Protein AF-A0A956HMG6-F1 (afdb_monomer_lite)

Foldseek 3Di:
DCADPPDCAQLDLAHVVRDGDAALCCGHNPPVAPDHPNHQDCPDPGHRD

pLDDT: mean 83.25, std 7.48, range [58.28, 92.44]

Structure (mmCIF, N/CA/C/O backbone):
data_AF-A0A956HMG6-F1
#
_entry.id   AF-A0A956HMG6-F1
#
loop_
_atom_site.group_PDB
_atom_site.id
_atom_site.type_symbol
_atom_site.label_atom_id
_atom_site.label_alt_id
_atom_site.label_comp_id
_atom_site.label_asym_id
_atom_site.label_entity_id
_atom_site.label_seq_id
_atom_site.pdbx_PDB_ins_code
_atom_site.Cartn_x
_atom_site.Cartn_y
_atom_site.Cartn_z
_atom_site.occupancy
_atom_site.B_iso_or_equiv
_atom_site.auth_seq_id
_atom_site.auth_comp_id
_atom_site.auth_asym_id
_atom_site.auth_atom_id
_atom_site.pdbx_PDB_model_num
ATOM 1 N N . GLU A 1 1 ? -16.857 4.394 -1.146 1.00 60.81 1 GLU A N 1
ATOM 2 C CA . GLU A 1 1 ? -15.474 4.594 -1.615 1.00 60.81 1 GLU A CA 1
ATOM 3 C C . GLU A 1 1 ? -15.149 3.632 -2.758 1.00 60.81 1 GLU A C 1
ATOM 5 O O . GLU A 1 1 ? -16.037 2.884 -3.151 1.00 60.81 1 GLU A O 1
ATOM 10 N N . ALA A 1 2 ? -13.948 3.674 -3.353 1.00 69.94 2 ALA A N 1
ATOM 11 C CA . ALA A 1 2 ? -13.550 2.694 -4.381 1.00 69.94 2 ALA A CA 1
ATOM 12 C C . ALA A 1 2 ? -13.407 1.273 -3.801 1.00 69.94 2 ALA A C 1
ATOM 14 O O . ALA A 1 2 ? -13.550 0.291 -4.526 1.00 69.94 2 ALA A O 1
ATOM 15 N N . CYS A 1 3 ? -13.177 1.199 -2.493 1.00 77.50 3 CYS A N 1
ATOM 16 C CA . CYS A 1 3 ? -13.146 0.008 -1.675 1.00 77.50 3 CYS A CA 1
ATOM 17 C C . CYS A 1 3 ? -13.691 0.421 -0.288 1.00 77.50 3 CYS A C 1
ATOM 19 O O . CYS A 1 3 ? -13.241 1.431 0.246 1.00 77.50 3 CYS A O 1
ATOM 21 N N . ASP A 1 4 ? -14.700 -0.281 0.230 1.00 84.38 4 ASP A N 1
ATOM 22 C CA . ASP A 1 4 ? -15.212 -0.184 1.611 1.00 84.38 4 ASP A CA 1
ATOM 23 C C . ASP A 1 4 ? -15.543 -1.621 2.035 1.00 84.38 4 ASP A C 1
ATOM 25 O O . ASP A 1 4 ? -16.475 -2.229 1.495 1.00 84.38 4 ASP A O 1
ATOM 29 N N . ASP A 1 5 ? -14.713 -2.193 2.903 1.00 82.00 5 ASP A N 1
ATOM 30 C CA . ASP A 1 5 ? -14.836 -3.556 3.429 1.00 82.00 5 ASP A CA 1
ATOM 31 C C . ASP A 1 5 ? -15.474 -3.600 4.830 1.00 82.00 5 ASP A C 1
ATOM 33 O O . ASP A 1 5 ? -15.876 -4.665 5.307 1.00 82.00 5 ASP A O 1
ATOM 37 N N . GLY A 1 6 ? -15.697 -2.434 5.444 1.00 86.56 6 GLY A N 1
ATOM 38 C CA . GLY A 1 6 ? -16.353 -2.303 6.738 1.00 86.56 6 GLY A CA 1
ATOM 39 C C . GLY A 1 6 ? -15.481 -2.691 7.936 1.00 86.56 6 GLY A C 1
ATOM 40 O O . GLY A 1 6 ? -16.026 -2.863 9.034 1.00 86.56 6 GLY A O 1
ATOM 41 N N . ASN A 1 7 ? -14.162 -2.806 7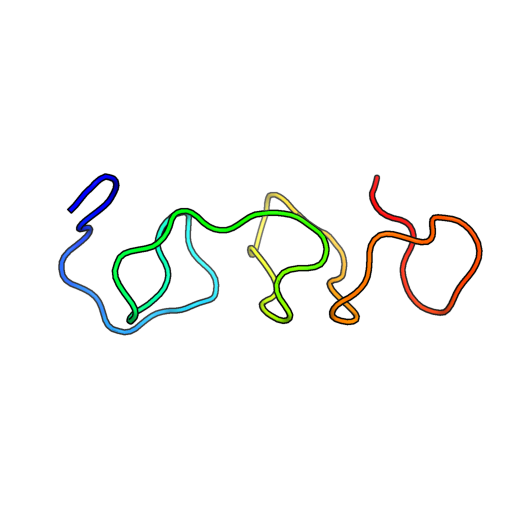.765 1.00 84.88 7 ASN A N 1
ATOM 42 C CA . ASN A 1 7 ? -13.195 -3.041 8.837 1.00 84.88 7 ASN A CA 1
ATOM 43 C C . ASN A 1 7 ? -12.111 -1.950 8.860 1.00 84.88 7 ASN A C 1
ATOM 45 O O . ASN A 1 7 ? -11.773 -1.364 7.843 1.00 84.88 7 ASN A O 1
ATOM 49 N N . PRO A 1 8 ? -11.560 -1.630 10.043 1.00 86.19 8 PRO A N 1
ATOM 50 C CA . PRO A 1 8 ? -10.431 -0.714 10.176 1.00 86.19 8 PRO A CA 1
ATOM 51 C C . PRO A 1 8 ? -9.088 -1.445 10.010 1.00 86.19 8 PRO A C 1
ATOM 53 O O . PRO A 1 8 ? -8.126 -1.087 10.685 1.00 86.19 8 PRO A O 1
ATOM 56 N N . ASP A 1 9 ? -9.059 -2.521 9.225 1.00 88.75 9 ASP A N 1
ATOM 57 C CA . ASP A 1 9 ? -7.843 -3.293 8.995 1.00 88.75 9 ASP A CA 1
ATOM 58 C C . ASP A 1 9 ? -7.137 -2.708 7.776 1.00 88.75 9 ASP A C 1
ATOM 60 O O . ASP A 1 9 ? -7.776 -2.491 6.758 1.00 88.75 9 ASP A O 1
ATOM 64 N N . ASP A 1 10 ? -5.856 -2.379 7.903 1.00 89.56 10 ASP A N 1
ATOM 65 C CA . ASP A 1 10 ? -5.063 -1.843 6.795 1.00 89.56 10 ASP A CA 1
ATOM 66 C C . ASP A 1 10 ? -4.209 -2.939 6.130 1.00 89.56 10 ASP A C 1
ATOM 68 O O . ASP A 1 10 ? -3.432 -2.643 5.228 1.00 89.56 10 ASP A O 1
ATOM 72 N N . ALA A 1 11 ? -4.327 -4.194 6.580 1.00 88.31 11 ALA A N 1
ATOM 73 C CA . ALA A 1 11 ? -3.604 -5.333 6.030 1.00 88.31 11 ALA A CA 1
ATOM 74 C C . ALA A 1 11 ? -4.429 -6.153 5.025 1.00 88.31 11 ALA A C 1
ATOM 76 O O . ALA A 1 11 ? -3.978 -7.194 4.550 1.00 88.31 11 ALA A O 1
ATOM 77 N N . ASP A 1 12 ? -5.626 -5.679 4.681 1.00 88.19 12 ASP A N 1
ATOM 78 C CA . ASP A 1 12 ? -6.530 -6.277 3.705 1.00 88.19 12 ASP A CA 1
ATOM 79 C C . ASP A 1 12 ? -6.545 -5.483 2.383 1.00 88.19 12 ASP A C 1
ATOM 81 O O . ASP A 1 12 ? -5.826 -4.509 2.185 1.00 88.19 12 ASP A O 1
ATOM 85 N N . ALA A 1 13 ? -7.421 -5.876 1.449 1.00 88.31 13 ALA A N 1
ATOM 86 C CA . ALA A 1 13 ? -7.600 -5.199 0.155 1.00 88.31 13 ALA A CA 1
ATOM 87 C C . ALA A 1 13 ? -7.972 -3.714 0.276 1.00 88.31 13 ALA A C 1
ATOM 89 O O . ALA A 1 13 ? -7.881 -2.961 -0.700 1.00 88.31 13 ALA A O 1
ATOM 90 N N . CYS A 1 14 ? -8.479 -3.332 1.442 1.00 92.44 14 CYS A N 1
ATOM 91 C CA . CYS A 1 14 ? -8.992 -2.024 1.760 1.00 92.44 14 CYS A CA 1
ATOM 92 C C . CYS A 1 14 ? -8.265 -1.483 2.969 1.00 92.44 14 CYS A C 1
ATOM 94 O O . CYS A 1 14 ? -8.245 -2.125 4.005 1.00 92.44 14 CYS A O 1
ATOM 96 N N . LEU A 1 15 ? -7.751 -0.269 2.856 1.00 88.81 15 LEU A N 1
ATOM 97 C CA . LEU A 1 15 ? -7.297 0.480 4.011 1.00 88.81 15 LEU A CA 1
ATOM 98 C C . LEU A 1 15 ? -8.502 1.038 4.771 1.00 88.81 15 LEU A C 1
ATOM 100 O O . LEU A 1 15 ? -9.527 1.381 4.177 1.00 88.81 15 LEU A O 1
ATOM 104 N N . SER A 1 16 ? -8.321 1.308 6.058 1.00 88.56 16 SER A N 1
ATOM 105 C CA . SER A 1 16 ? -9.258 2.051 6.910 1.00 88.56 16 SER A CA 1
ATOM 106 C C . SER A 1 16 ? -9.582 3.454 6.370 1.00 88.56 16 SER A C 1
ATOM 108 O O . SER A 1 16 ? -10.628 4.036 6.667 1.00 88.56 16 SER A O 1
ATOM 110 N N . SER A 1 17 ? -8.696 3.999 5.527 1.00 86.62 17 SER A N 1
ATOM 111 C CA . SER A 1 17 ? -8.909 5.233 4.759 1.00 86.62 17 SER A CA 1
ATOM 112 C C . SER A 1 17 ? -9.843 5.068 3.550 1.00 86.62 17 SER A C 1
ATOM 114 O O . SER A 1 17 ? -10.094 6.038 2.829 1.00 86.62 17 SER A O 1
ATOM 116 N N . CYS A 1 18 ? -10.367 3.857 3.346 1.00 87.12 18 CYS A N 1
ATOM 117 C CA . CYS A 1 18 ? -11.223 3.441 2.242 1.00 87.12 18 CYS A CA 1
ATOM 118 C C . CYS A 1 18 ? -10.568 3.670 0.866 1.00 87.12 18 CYS A C 1
ATOM 120 O O . CYS A 1 18 ? -11.180 4.098 -0.123 1.00 87.12 18 CYS A O 1
ATOM 122 N N . VAL A 1 19 ? -9.268 3.389 0.830 1.00 87.75 19 VAL A N 1
ATOM 123 C CA . VAL A 1 19 ? -8.410 3.344 -0.354 1.00 87.75 19 VAL A CA 1
ATOM 124 C C . VAL A 1 19 ? -8.007 1.886 -0.556 1.00 87.75 19 VAL A C 1
ATOM 126 O O . VAL A 1 19 ? -7.831 1.163 0.417 1.00 87.75 19 VAL A O 1
ATOM 129 N N . ALA A 1 20 ? -7.909 1.431 -1.804 1.00 88.56 20 ALA A N 1
ATOM 130 C CA . ALA A 1 20 ? -7.435 0.076 -2.072 1.00 88.56 20 ALA A CA 1
ATOM 131 C C . ALA A 1 20 ? -5.946 -0.039 -1.716 1.00 88.56 20 ALA A C 1
ATOM 133 O O . ALA A 1 20 ? -5.180 0.841 -2.119 1.00 88.56 20 ALA A O 1
ATOM 134 N N . ALA A 1 21 ? -5.574 -1.110 -1.014 1.00 88.44 21 ALA A N 1
ATOM 135 C CA . ALA A 1 21 ? -4.185 -1.404 -0.681 1.00 88.44 21 ALA A CA 1
ATOM 136 C C . ALA A 1 21 ? -3.353 -1.605 -1.956 1.00 88.44 21 ALA A C 1
ATOM 138 O O . ALA A 1 21 ? -3.830 -2.185 -2.945 1.00 88.44 21 ALA A O 1
ATOM 139 N N . ALA A 1 22 ? -2.136 -1.071 -1.962 1.00 86.50 22 ALA A N 1
ATOM 140 C CA . ALA A 1 22 ? -1.229 -1.159 -3.095 1.00 86.50 22 ALA A CA 1
ATOM 141 C C . ALA A 1 2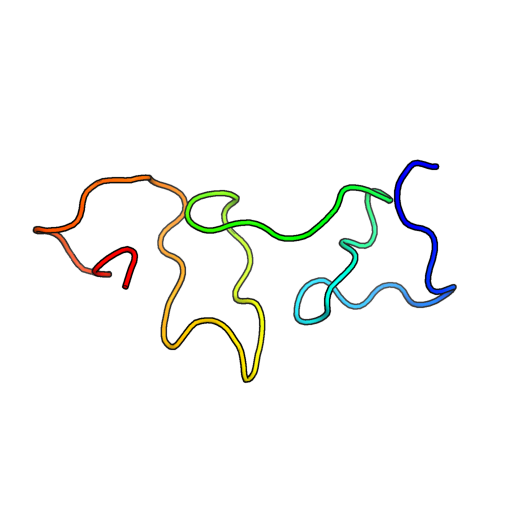2 ? 0.231 -0.988 -2.681 1.00 86.50 22 ALA A C 1
ATOM 143 O O . ALA A 1 22 ? 0.561 -0.018 -2.016 1.00 86.50 22 ALA A O 1
ATOM 144 N N . CYS A 1 23 ? 1.109 -1.799 -3.266 1.00 85.38 23 CYS A N 1
ATOM 145 C CA . CYS A 1 23 ? 2.529 -1.773 -2.952 1.00 85.38 23 CYS A CA 1
ATOM 146 C C . CYS A 1 23 ? 3.163 -0.374 -2.997 1.00 85.38 23 CYS A C 1
ATOM 148 O O . CYS A 1 23 ? 3.077 0.368 -3.998 1.00 85.38 23 CYS A O 1
ATOM 150 N N . GLY A 1 24 ? 3.813 -0.041 -1.888 1.00 86.38 24 GLY A N 1
ATOM 151 C CA . GLY A 1 24 ? 4.426 1.239 -1.594 1.00 86.38 24 GLY A CA 1
ATOM 152 C C . GLY A 1 24 ? 3.453 2.277 -1.044 1.00 86.38 24 GLY A C 1
ATOM 153 O O . GLY A 1 24 ? 3.719 3.476 -1.189 1.00 86.38 24 GLY A O 1
ATOM 154 N N . ASP A 1 25 ? 2.314 1.865 -0.484 1.00 87.19 25 ASP A N 1
ATOM 155 C CA . ASP A 1 25 ? 1.360 2.757 0.186 1.00 87.19 25 ASP A CA 1
ATOM 156 C C . ASP A 1 25 ? 1.636 2.923 1.690 1.00 87.19 25 ASP A C 1
ATOM 158 O O . ASP A 1 25 ? 1.083 3.833 2.319 1.00 87.19 25 ASP A O 1
ATOM 162 N N . GLY A 1 26 ? 2.564 2.134 2.237 1.00 88.06 26 GLY A N 1
ATOM 163 C CA . GLY A 1 26 ? 2.978 2.157 3.635 1.00 88.06 26 GLY A CA 1
ATOM 164 C C . GLY A 1 26 ? 2.236 1.153 4.511 1.00 88.06 26 GLY A C 1
ATOM 165 O O . GLY A 1 26 ? 2.426 1.187 5.732 1.00 88.06 26 GLY A O 1
ATOM 166 N N . PHE A 1 27 ? 1.400 0.294 3.925 1.00 88.69 27 PHE A N 1
ATOM 167 C CA . PHE A 1 27 ? 0.619 -0.718 4.620 1.00 88.69 27 PHE A CA 1
ATOM 168 C C . PHE A 1 27 ? 0.864 -2.094 4.001 1.00 88.69 27 PHE A C 1
ATOM 170 O O . PHE A 1 27 ? 0.870 -2.26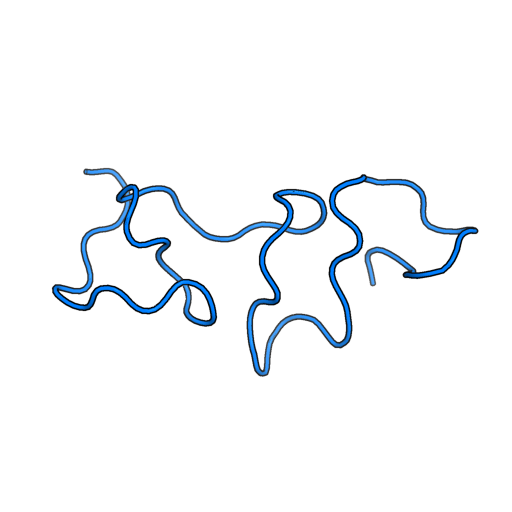4 2.793 1.00 88.69 27 PHE A O 1
ATOM 177 N N . LEU A 1 28 ? 1.091 -3.099 4.848 1.00 88.38 28 LEU A N 1
ATOM 178 C CA . LEU A 1 28 ? 1.375 -4.452 4.381 1.00 88.38 28 LEU A CA 1
ATOM 179 C C . LEU A 1 28 ? 0.077 -5.168 4.017 1.00 88.38 28 LEU A C 1
ATOM 181 O O . LEU A 1 28 ? -0.635 -5.577 4.931 1.00 88.38 28 LEU A O 1
ATOM 185 N N . TYR A 1 29 ? -0.184 -5.416 2.733 1.00 89.81 29 TYR A N 1
ATOM 186 C CA . TYR A 1 29 ? -1.319 -6.248 2.338 1.00 89.81 29 TYR A CA 1
ATOM 187 C C . TYR A 1 29 ? -1.030 -7.740 2.597 1.00 89.81 29 TYR A C 1
ATOM 189 O O . TYR A 1 29 ? -0.468 -8.456 1.762 1.00 89.81 29 TYR A O 1
ATOM 197 N N . GLU A 1 30 ? -1.459 -8.248 3.755 1.00 87.81 30 GLU A N 1
ATOM 198 C CA . GLU A 1 30 ? -1.215 -9.622 4.187 1.00 87.81 30 GLU A CA 1
ATOM 199 C C . GLU A 1 30 ? -1.743 -10.661 3.180 1.00 87.81 30 GLU A C 1
ATOM 201 O O . GLU A 1 30 ? -2.919 -10.724 2.820 1.00 87.81 30 GLU A O 1
ATOM 206 N N . GLY A 1 31 ? -0.840 -11.536 2.729 1.00 85.75 31 GLY A N 1
ATOM 207 C CA . GLY A 1 31 ? -1.154 -12.610 1.782 1.00 85.75 31 GLY A CA 1
ATOM 208 C C . GLY A 1 31 ? -1.155 -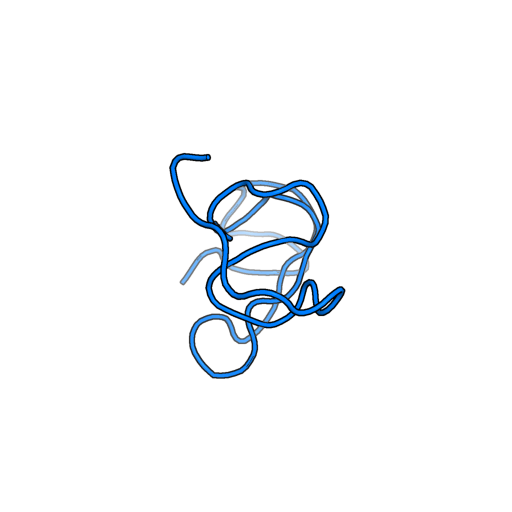12.193 0.308 1.00 85.75 31 GLY A C 1
ATOM 209 O O . GLY A 1 31 ? -1.299 -13.071 -0.548 1.00 85.75 31 GLY A O 1
ATOM 210 N N . VAL A 1 32 ? -0.958 -10.905 0.010 1.00 87.19 32 VAL A N 1
ATOM 211 C CA . VAL A 1 32 ? -0.687 -10.389 -1.342 1.00 87.19 32 VAL A CA 1
ATOM 212 C C . VAL A 1 32 ? 0.743 -9.865 -1.438 1.00 87.19 32 VAL A C 1
ATOM 214 O O . VAL A 1 32 ? 1.435 -10.203 -2.392 1.00 87.19 32 VAL A O 1
ATOM 217 N N . GLU A 1 33 ? 1.196 -9.130 -0.425 1.00 86.56 33 GLU A N 1
ATOM 218 C CA . GLU A 1 33 ? 2.532 -8.548 -0.314 1.00 86.56 33 GLU A CA 1
ATOM 219 C C . GLU A 1 33 ? 3.306 -9.226 0.825 1.00 86.56 33 GLU A C 1
ATOM 221 O O . GLU A 1 33 ? 2.780 -9.453 1.917 1.00 86.56 33 GLU A O 1
ATOM 226 N N . GLU A 1 34 ? 4.572 -9.583 0.585 1.00 84.06 34 GLU A N 1
ATOM 227 C CA . GLU A 1 34 ? 5.457 -10.098 1.646 1.00 84.06 34 GLU A CA 1
ATOM 228 C C . GLU A 1 34 ? 6.028 -8.970 2.518 1.00 84.06 34 GLU A C 1
ATOM 230 O O . GLU A 1 34 ? 6.417 -9.206 3.667 1.00 84.06 34 GLU A O 1
ATOM 235 N N . CYS A 1 35 ? 6.084 -7.752 1.982 1.00 85.44 35 CYS A N 1
ATOM 236 C CA . CYS A 1 35 ? 6.548 -6.554 2.661 1.00 85.44 35 CYS A CA 1
ATOM 237 C C . CYS A 1 35 ? 5.917 -5.300 2.026 1.00 85.44 35 CYS A C 1
ATOM 239 O O . CYS A 1 35 ? 5.547 -5.319 0.857 1.00 85.44 35 CYS A O 1
ATOM 241 N N . ASP A 1 36 ? 5.849 -4.211 2.793 1.00 87.00 36 ASP A N 1
ATOM 242 C CA . ASP A 1 36 ? 5.604 -2.857 2.292 1.00 87.00 36 ASP A CA 1
ATOM 243 C C . ASP A 1 36 ? 6.466 -1.900 3.125 1.00 87.00 36 ASP A C 1
ATOM 245 O O . ASP A 1 36 ? 6.395 -1.897 4.359 1.00 87.00 36 ASP A O 1
ATOM 249 N N . ASP A 1 37 ? 7.353 -1.151 2.474 1.00 84.06 37 ASP A N 1
ATOM 250 C CA . ASP A 1 37 ? 8.235 -0.186 3.135 1.00 84.06 37 ASP A CA 1
ATOM 251 C C . ASP A 1 37 ? 7.822 1.279 2.874 1.00 84.06 37 ASP A C 1
ATOM 253 O O . ASP A 1 37 ? 8.527 2.223 3.252 1.00 84.06 37 ASP A O 1
ATOM 257 N N . GLY A 1 38 ? 6.650 1.476 2.265 1.00 86.62 38 GLY A N 1
ATOM 258 C CA . GLY A 1 38 ? 6.081 2.774 1.931 1.00 86.62 38 GLY A CA 1
ATOM 259 C C . GLY A 1 38 ? 6.660 3.423 0.681 1.00 86.62 38 GLY A C 1
ATOM 260 O 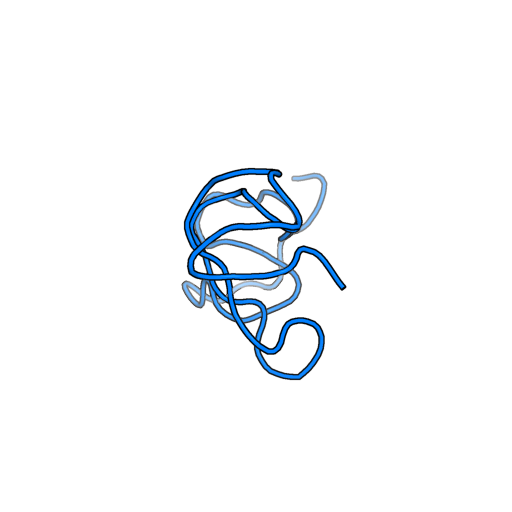O . GLY A 1 38 ? 6.466 4.629 0.483 1.00 86.62 38 GLY A O 1
ATOM 261 N N . ASN A 1 39 ? 7.390 2.681 -0.156 1.00 82.56 39 ASN A N 1
ATOM 262 C CA . ASN A 1 39 ? 7.874 3.196 -1.426 1.00 82.56 39 ASN A CA 1
ATOM 263 C C . ASN A 1 39 ? 7.819 2.151 -2.560 1.00 82.56 39 ASN A C 1
ATOM 265 O O . ASN A 1 39 ? 7.355 1.039 -2.377 1.00 82.56 39 ASN A O 1
ATOM 269 N N . LYS A 1 40 ? 8.178 2.570 -3.783 1.00 81.50 40 LYS A N 1
ATOM 270 C CA . LYS A 1 40 ? 8.065 1.754 -5.010 1.00 81.50 40 LYS A CA 1
ATOM 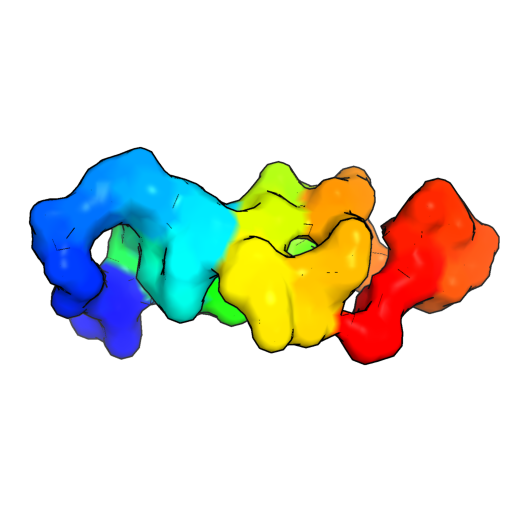271 C C . LYS A 1 40 ? 9.422 1.321 -5.566 1.00 81.50 40 LYS A C 1
ATOM 273 O O . LYS A 1 40 ? 9.595 1.267 -6.786 1.00 81.50 40 LYS A O 1
ATOM 278 N N . LEU A 1 41 ? 10.431 1.153 -4.719 1.00 80.62 41 LEU A N 1
ATOM 279 C CA . LEU A 1 41 ? 11.802 0.850 -5.119 1.00 80.62 41 LEU A CA 1
ATOM 280 C C . LEU A 1 41 ? 12.084 -0.633 -4.905 1.00 80.62 41 LEU A C 1
ATOM 282 O O . LEU A 1 41 ? 12.203 -1.099 -3.789 1.00 80.62 41 LEU A O 1
ATOM 286 N N . ASP A 1 42 ? 12.258 -1.380 -5.996 1.00 75.56 42 ASP A N 1
ATOM 287 C CA . ASP A 1 42 ? 12.416 -2.842 -5.919 1.00 75.56 42 ASP A CA 1
ATOM 288 C C . ASP A 1 42 ? 13.722 -3.305 -5.240 1.00 75.56 42 ASP A C 1
ATOM 290 O O . ASP A 1 42 ? 13.859 -4.480 -4.900 1.00 75.56 42 ASP A O 1
ATOM 294 N N . ASP A 1 43 ? 14.699 -2.406 -5.096 1.00 74.94 43 ASP A N 1
ATOM 295 C CA . ASP A 1 43 ? 16.081 -2.701 -4.685 1.00 74.94 43 ASP A CA 1
ATOM 296 C C . ASP A 1 43 ? 16.402 -2.194 -3.264 1.00 74.94 43 ASP A C 1
ATOM 298 O O . ASP A 1 43 ? 17.557 -1.891 -2.959 1.00 74.94 43 ASP A O 1
ATOM 302 N N . ASP A 1 44 ? 15.399 -2.050 -2.393 1.00 73.81 44 ASP A N 1
ATOM 303 C CA . ASP A 1 44 ? 15.615 -1.665 -0.996 1.00 73.81 44 ASP A CA 1
ATOM 304 C C . ASP A 1 44 ? 15.203 -2.742 0.029 1.00 73.81 44 ASP A C 1
ATOM 306 O O . ASP A 1 44 ? 15.316 -3.941 -0.229 1.00 73.81 44 ASP A O 1
ATOM 310 N N . LEU A 1 45 ? 14.858 -2.317 1.250 1.00 72.50 45 LEU A N 1
ATOM 311 C CA . LEU A 1 45 ? 14.395 -3.174 2.340 1.00 72.50 45 LEU A CA 1
ATOM 312 C C . LEU A 1 45 ? 13.186 -4.037 1.946 1.00 72.50 45 LEU A C 1
ATOM 314 O O . LEU A 1 45 ? 13.012 -5.095 2.555 1.00 72.50 45 LEU A O 1
ATOM 318 N N . CYS A 1 46 ? 12.394 -3.615 0.958 1.00 80.50 46 CYS A N 1
ATOM 319 C CA . CYS A 1 46 ? 11.267 -4.353 0.421 1.00 80.50 46 CYS A CA 1
ATOM 320 C C . CYS A 1 46 ? 11.230 -4.301 -1.113 1.00 80.50 46 CYS A C 1
ATOM 322 O O . CYS A 1 46 ? 11.153 -3.240 -1.716 1.00 80.50 46 CYS A O 1
ATOM 324 N N . SER A 1 47 ? 11.248 -5.462 -1.771 1.00 74.81 47 SER A N 1
ATOM 325 C CA . SER A 1 47 ? 11.017 -5.528 -3.216 1.00 74.81 47 SER A CA 1
ATOM 326 C C . SER A 1 47 ? 9.514 -5.515 -3.497 1.00 74.81 47 SER A C 1
ATOM 328 O O . SER A 1 47 ? 8.799 -6.324 -2.913 1.00 74.81 47 SER A O 1
ATOM 330 N N . ASN A 1 48 ? 9.053 -4.670 -4.427 1.00 65.38 48 ASN A N 1
ATOM 331 C CA . ASN A 1 48 ? 7.631 -4.494 -4.786 1.00 65.38 48 ASN A CA 1
ATOM 332 C C . ASN A 1 48 ? 7.030 -5.682 -5.585 1.00 65.38 48 ASN A C 1
ATOM 334 O O . ASN A 1 48 ? 6.312 -5.479 -6.571 1.00 65.38 48 ASN A O 1
ATOM 338 N N . ALA A 1 49 ? 7.422 -6.911 -5.244 1.00 58.28 49 ALA A N 1
ATOM 339 C CA . ALA A 1 49 ? 7.165 -8.132 -6.007 1.00 58.28 49 ALA A CA 1
ATOM 340 C C . ALA A 1 49 ? 5.764 -8.709 -5.777 1.00 58.28 49 ALA A C 1
ATOM 342 O O . ALA A 1 49 ? 5.349 -8.800 -4.603 1.00 58.28 49 ALA A O 1
#

Secondary structure (DSSP, 8-state):
-----SS--SSSSB-TTS-B--TTSSS--BTTBS---SS--TTSSS---

Radius of gyration: 10.81 Å; chains: 1; bounding box: 32×18×16 Å

Sequence (49 aa):
EACDDGNPDDADACLSSCVAAACGDGFLYEGVEECDDGNKLDDDLCSNA